Protein AF-A0A180G0T3-F1 (afdb_monomer_lite)

Structure (mmCIF, N/CA/C/O backbone):
data_AF-A0A180G0T3-F1
#
_entry.id   AF-A0A180G0T3-F1
#
loop_
_atom_site.group_PDB
_atom_site.id
_atom_site.type_symbol
_atom_site.label_atom_id
_atom_site.label_alt_id
_atom_site.label_comp_id
_atom_site.label_asym_id
_atom_site.label_entity_id
_atom_site.label_seq_id
_atom_site.pdbx_PDB_ins_code
_atom_site.Cartn_x
_atom_site.Cartn_y
_atom_site.Cartn_z
_atom_site.occupancy
_atom_site.B_iso_or_equiv
_atom_site.auth_seq_id
_atom_site.auth_comp_id
_atom_site.auth_asym_id
_atom_site.auth_atom_id
_atom_site.pdbx_PDB_model_num
ATOM 1 N N . GLY A 1 1 ? 5.138 -29.255 -16.514 1.00 53.34 1 GLY A N 1
ATOM 2 C CA . GLY A 1 1 ? 5.529 -27.875 -16.155 1.00 53.34 1 GLY A CA 1
ATOM 3 C C . GLY A 1 1 ?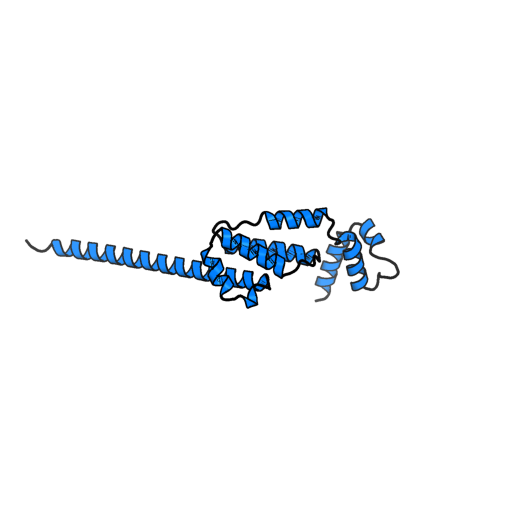 5.560 -26.959 -17.365 1.00 53.34 1 GLY A C 1
ATOM 4 O O . GLY A 1 1 ? 4.685 -26.114 -17.480 1.00 53.34 1 GLY A O 1
ATOM 5 N N . GLY A 1 2 ? 6.514 -27.161 -18.284 1.00 63.84 2 GLY A N 1
ATOM 6 C CA . GLY A 1 2 ? 6.842 -26.233 -19.385 1.00 63.84 2 GLY A CA 1
ATOM 7 C C . GLY A 1 2 ? 5.688 -25.769 -20.282 1.00 63.84 2 GLY A C 1
ATOM 8 O O . GLY A 1 2 ? 5.601 -24.587 -20.585 1.00 63.84 2 GLY A O 1
ATOM 9 N N . TYR A 1 3 ? 4.743 -26.649 -20.628 1.00 74.69 3 TYR A N 1
ATOM 10 C CA . TYR A 1 3 ? 3.630 -26.305 -21.528 1.00 74.69 3 TYR A CA 1
ATOM 11 C C . TYR A 1 3 ? 2.734 -25.166 -21.003 1.00 74.69 3 TYR A C 1
ATOM 13 O O . TYR A 1 3 ? 2.242 -24.347 -21.775 1.00 74.69 3 TYR A O 1
ATOM 21 N N . LYS A 1 4 ? 2.548 -25.071 -19.678 1.00 77.50 4 LYS A N 1
ATOM 22 C CA . LYS A 1 4 ? 1.750 -23.994 -19.068 1.00 77.50 4 LYS A CA 1
ATOM 23 C C . LYS A 1 4 ? 2.467 -22.641 -19.135 1.00 77.50 4 LYS A C 1
ATOM 25 O O . LYS A 1 4 ? 1.810 -21.635 -19.371 1.00 77.50 4 LYS A O 1
ATOM 30 N N . TYR A 1 5 ? 3.790 -22.632 -18.971 1.00 75.88 5 TYR A N 1
ATOM 31 C CA . TYR A 1 5 ? 4.605 -21.416 -19.033 1.00 75.88 5 TYR A CA 1
ATOM 32 C C . TYR A 1 5 ? 4.697 -20.866 -20.452 1.00 75.88 5 TYR A C 1
ATOM 34 O O . TYR A 1 5 ? 4.470 -19.680 -20.652 1.00 75.88 5 TYR A O 1
ATOM 42 N N . VAL A 1 6 ? 4.935 -21.739 -21.436 1.00 80.38 6 VAL A N 1
ATOM 43 C CA . VAL A 1 6 ? 4.959 -21.348 -22.852 1.00 80.38 6 VAL A CA 1
ATOM 44 C C . VAL A 1 6 ? 3.609 -20.763 -23.255 1.00 80.38 6 VAL A C 1
ATOM 46 O O . VAL A 1 6 ? 3.555 -19.675 -23.812 1.00 80.38 6 VAL A O 1
ATOM 49 N N . ARG A 1 7 ? 2.504 -21.416 -22.876 1.00 80.94 7 ARG A N 1
ATOM 50 C CA . ARG A 1 7 ? 1.159 -20.908 -23.168 1.00 80.94 7 ARG A CA 1
ATOM 51 C C . ARG A 1 7 ? 0.888 -19.545 -22.522 1.00 80.94 7 ARG A C 1
ATOM 53 O O . ARG A 1 7 ? 0.313 -18.682 -23.175 1.00 80.94 7 ARG A O 1
ATOM 60 N N . ALA A 1 8 ? 1.291 -19.344 -21.267 1.00 79.06 8 ALA A N 1
ATOM 61 C CA . ALA A 1 8 ? 1.142 -18.055 -20.592 1.00 79.06 8 ALA A CA 1
ATOM 62 C C . ALA A 1 8 ? 1.978 -16.956 -21.271 1.00 79.06 8 ALA A C 1
ATOM 64 O O . ALA A 1 8 ? 1.464 -15.867 -21.512 1.00 79.06 8 ALA A O 1
ATOM 65 N N . ALA A 1 9 ? 3.223 -17.259 -21.645 1.00 78.12 9 ALA A N 1
ATOM 66 C CA . ALA A 1 9 ? 4.094 -16.334 -22.363 1.00 78.12 9 ALA A CA 1
ATOM 67 C C . ALA A 1 9 ? 3.527 -15.958 -23.742 1.00 78.12 9 ALA A C 1
ATOM 69 O O . ALA A 1 9 ? 3.518 -14.784 -24.094 1.00 78.12 9 ALA A O 1
ATOM 70 N N . THR A 1 10 ? 2.977 -16.922 -24.490 1.00 79.69 10 THR A N 1
ATOM 71 C CA . THR A 1 10 ? 2.339 -16.658 -25.789 1.00 79.69 10 THR A CA 1
ATOM 72 C C . THR A 1 10 ? 1.105 -15.770 -25.653 1.00 79.69 10 THR A C 1
ATOM 74 O O . THR A 1 10 ? 0.949 -14.843 -26.439 1.00 79.69 10 THR A O 1
ATOM 77 N N . ILE A 1 11 ? 0.247 -16.011 -24.653 1.00 79.94 11 ILE A N 1
ATOM 78 C CA . ILE A 1 11 ? -0.932 -15.163 -24.405 1.00 79.94 11 ILE A CA 1
ATOM 79 C C . ILE A 1 11 ? -0.494 -13.729 -24.091 1.00 79.94 11 ILE A C 1
ATOM 81 O O . ILE A 1 11 ? -1.027 -12.788 -24.668 1.00 79.94 11 ILE A O 1
ATOM 85 N N . LEU A 1 12 ? 0.498 -13.555 -23.215 1.00 76.12 12 LEU A N 1
ATOM 86 C CA . LEU A 1 12 ? 1.024 -12.231 -22.878 1.00 76.12 12 LEU A CA 1
ATOM 87 C C . LEU A 1 12 ? 1.634 -11.533 -24.101 1.00 76.12 12 LEU A C 1
ATOM 89 O O . LEU A 1 12 ? 1.314 -10.375 -24.351 1.00 76.12 12 LEU A O 1
ATOM 93 N N . GLY A 1 13 ? 2.445 -12.244 -24.890 1.00 76.50 13 GLY A N 1
ATOM 94 C CA . GLY A 1 13 ? 3.067 -11.719 -26.108 1.00 76.50 13 GLY A CA 1
ATOM 95 C C . GLY A 1 13 ? 2.051 -11.283 -27.166 1.00 76.50 13 GLY A C 1
ATOM 96 O O . GLY A 1 13 ? 2.204 -10.218 -27.748 1.00 76.50 13 GLY A O 1
ATOM 97 N N . GLN A 1 14 ? 0.967 -12.042 -27.356 1.00 76.56 14 GLN A N 1
ATOM 98 C CA . GLN A 1 14 ? -0.106 -11.697 -28.303 1.00 76.56 14 GLN A CA 1
ATOM 99 C C . GLN A 1 14 ? -0.878 -10.423 -27.933 1.00 76.56 14 GLN A C 1
ATOM 101 O O . GLN A 1 14 ? -1.515 -9.819 -28.794 1.00 76.56 14 GLN A O 1
ATOM 106 N N . HIS A 1 15 ? -0.853 -10.016 -26.664 1.00 76.19 15 HIS A N 1
ATOM 107 C CA . HIS A 1 15 ? -1.501 -8.787 -26.209 1.00 76.19 15 HIS A CA 1
ATOM 108 C C . HIS A 1 15 ? -0.585 -7.556 -26.272 1.00 76.19 15 HIS A C 1
ATOM 110 O O . HIS A 1 15 ? -1.056 -6.436 -26.054 1.00 76.19 15 HIS A O 1
ATOM 116 N N . ILE A 1 16 ? 0.697 -7.733 -26.603 1.00 78.50 16 ILE A N 1
ATOM 117 C CA . ILE A 1 16 ? 1.631 -6.638 -26.860 1.00 78.50 16 ILE A CA 1
ATOM 118 C C . ILE A 1 16 ? 1.455 -6.207 -28.318 1.00 78.50 16 ILE A C 1
ATOM 120 O O . ILE A 1 16 ? 1.557 -7.014 -29.234 1.00 78.50 16 ILE A O 1
ATOM 124 N N . LYS A 1 17 ? 1.160 -4.923 -28.546 1.00 78.31 17 LYS A N 1
ATOM 125 C CA . LYS A 1 17 ? 1.017 -4.380 -29.905 1.00 78.31 17 LYS A CA 1
ATOM 126 C C . LYS A 1 17 ? 2.366 -4.414 -30.633 1.00 78.31 17 LYS A C 1
ATOM 128 O O . LYS A 1 17 ? 3.376 -4.071 -30.026 1.00 78.31 17 LYS A O 1
ATOM 133 N N . ASP A 1 18 ? 2.360 -4.679 -31.938 1.00 78.62 18 ASP A N 1
ATOM 134 C CA . ASP A 1 18 ? 3.572 -4.800 -32.771 1.00 78.62 18 ASP A CA 1
ATOM 135 C C . ASP A 1 18 ? 4.555 -3.626 -32.632 1.00 78.62 18 ASP A C 1
ATOM 137 O O . ASP A 1 18 ? 5.764 -3.823 -32.607 1.00 78.62 18 ASP A O 1
ATOM 141 N N . HIS A 1 19 ? 4.056 -2.393 -32.481 1.00 73.75 19 HIS A N 1
ATOM 142 C CA . HIS A 1 19 ? 4.923 -1.221 -32.297 1.00 73.75 19 HIS A CA 1
ATOM 143 C C . HIS A 1 19 ? 5.660 -1.200 -30.946 1.00 73.75 19 HIS A C 1
ATOM 145 O O . HIS A 1 19 ? 6.721 -0.602 -30.862 1.00 73.75 19 HIS A O 1
ATOM 151 N N . ILE A 1 20 ? 5.113 -1.838 -29.904 1.00 74.06 20 ILE A N 1
ATOM 152 C CA . ILE A 1 20 ? 5.790 -2.026 -28.611 1.00 74.06 20 ILE A CA 1
ATOM 153 C C . ILE A 1 20 ? 6.814 -3.153 -28.746 1.00 74.06 20 ILE A C 1
ATOM 155 O O . ILE A 1 20 ? 7.933 -3.025 -28.267 1.00 74.06 20 ILE A O 1
ATOM 159 N N . TYR A 1 21 ? 6.446 -4.236 -29.438 1.00 76.69 21 TYR A N 1
ATOM 160 C CA . TYR A 1 21 ? 7.332 -5.372 -29.693 1.00 76.69 21 TYR A CA 1
ATOM 161 C C . TYR A 1 21 ? 8.604 -4.938 -30.434 1.00 76.69 21 TYR A C 1
ATOM 163 O O . TYR A 1 21 ? 9.700 -5.149 -29.933 1.00 76.69 21 TYR A O 1
ATOM 171 N N . ASN A 1 22 ? 8.452 -4.256 -31.572 1.00 80.44 22 ASN A N 1
ATOM 172 C CA . ASN A 1 22 ? 9.566 -3.834 -32.431 1.00 80.44 22 ASN A CA 1
ATOM 173 C C . ASN A 1 22 ? 10.447 -2.735 -31.820 1.00 80.44 22 ASN A C 1
ATOM 175 O O . ASN A 1 22 ? 11.519 -2.453 -32.343 1.00 80.44 22 ASN A O 1
ATOM 179 N N . HIS A 1 23 ? 9.966 -2.067 -30.771 1.00 76.88 23 HIS A N 1
ATOM 180 C CA . HIS A 1 23 ? 10.697 -0.998 -30.093 1.00 76.88 23 HIS A CA 1
ATOM 181 C C . HIS A 1 23 ? 11.436 -1.500 -28.848 1.00 76.88 23 HIS A C 1
ATOM 183 O O . HIS A 1 23 ? 12.484 -0.970 -28.514 1.00 76.88 23 HIS A O 1
ATOM 189 N N . VAL A 1 24 ? 10.905 -2.528 -28.176 1.00 78.62 24 VAL A N 1
ATOM 190 C CA . VAL A 1 24 ? 11.477 -3.116 -26.950 1.00 78.62 24 VAL A CA 1
ATOM 191 C C . VAL A 1 24 ? 12.396 -4.299 -27.244 1.00 78.62 24 VAL A C 1
ATOM 193 O O . VAL A 1 24 ? 13.332 -4.557 -26.489 1.00 78.62 24 VAL A O 1
ATOM 196 N N . ILE A 1 25 ? 12.105 -5.065 -28.296 1.00 82.94 25 ILE A N 1
ATOM 197 C CA . ILE A 1 25 ? 12.884 -6.243 -28.677 1.00 82.94 25 ILE A CA 1
ATOM 198 C C . ILE A 1 25 ? 13.765 -5.863 -29.862 1.00 82.94 25 ILE A C 1
ATOM 200 O O . ILE A 1 25 ? 13.267 -5.490 -30.923 1.00 82.94 25 ILE A O 1
ATOM 204 N N . THR A 1 26 ? 15.073 -5.966 -29.661 1.00 82.81 26 THR A N 1
ATOM 205 C CA . THR A 1 26 ? 16.112 -5.677 -30.650 1.00 82.81 26 THR A CA 1
ATOM 206 C C . THR A 1 26 ? 16.944 -6.929 -30.906 1.00 82.81 26 THR A C 1
ATOM 208 O O . THR A 1 26 ? 16.985 -7.839 -30.073 1.00 82.81 26 THR A O 1
ATOM 211 N N . ASP A 1 27 ? 17.675 -6.951 -32.022 1.00 83.69 27 ASP A N 1
ATOM 212 C CA . ASP A 1 27 ? 18.606 -8.040 -32.365 1.00 83.69 27 ASP A CA 1
ATOM 213 C C . ASP A 1 27 ? 19.664 -8.285 -31.263 1.00 83.69 27 ASP A C 1
ATOM 215 O O . ASP A 1 27 ? 20.256 -9.358 -31.168 1.00 83.69 27 ASP A O 1
ATOM 219 N N . GLU A 1 28 ? 19.903 -7.289 -30.406 1.00 82.81 28 GLU A N 1
ATOM 220 C CA . GLU A 1 28 ? 20.869 -7.344 -29.307 1.00 82.81 28 GLU A CA 1
ATOM 221 C C . GLU A 1 28 ? 20.290 -7.970 -28.028 1.00 82.81 28 GLU A C 1
ATOM 223 O O . GLU A 1 28 ? 21.045 -8.523 -27.226 1.00 82.81 28 GLU A O 1
ATOM 228 N N . ASN A 1 29 ? 18.968 -7.893 -27.815 1.00 84.69 29 ASN A N 1
ATOM 229 C CA . ASN A 1 29 ? 18.319 -8.316 -26.570 1.00 84.69 29 ASN A CA 1
ATOM 230 C C . ASN A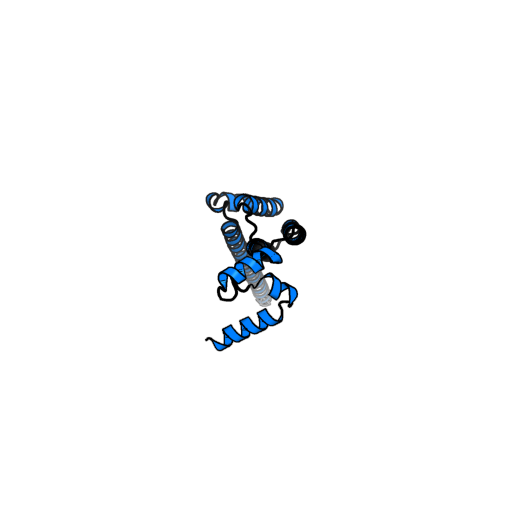 1 29 ? 17.344 -9.500 -26.727 1.00 84.69 29 ASN A C 1
ATOM 232 O O . ASN A 1 29 ? 16.926 -10.060 -25.716 1.00 84.69 29 ASN A O 1
ATOM 236 N N . GLU A 1 30 ? 17.034 -9.935 -27.955 1.00 82.69 30 GLU A N 1
ATOM 237 C CA . GLU A 1 30 ? 16.029 -10.970 -28.261 1.00 82.69 30 GLU A CA 1
ATOM 238 C C . GLU A 1 30 ? 16.225 -12.312 -27.527 1.00 82.69 30 GLU A C 1
ATOM 240 O O . GLU A 1 30 ? 15.260 -13.032 -27.263 1.00 82.69 30 GLU A O 1
ATOM 245 N N . ASN A 1 31 ? 17.464 -12.634 -27.145 1.00 85.06 31 ASN A N 1
ATOM 246 C CA . ASN A 1 31 ? 17.821 -13.872 -26.449 1.00 85.06 31 ASN A CA 1
ATOM 247 C C . ASN A 1 31 ? 17.987 -13.697 -24.924 1.00 85.06 31 ASN A C 1
ATOM 249 O O . ASN A 1 31 ? 18.273 -14.668 -24.221 1.00 85.06 31 ASN A O 1
ATOM 253 N N . ASP A 1 32 ? 17.784 -12.486 -24.394 1.00 85.12 32 ASP A N 1
ATOM 254 C CA . ASP A 1 32 ? 17.874 -12.170 -22.968 1.00 85.12 32 ASP A CA 1
ATOM 255 C C . ASP A 1 32 ? 16.533 -11.638 -22.439 1.00 85.12 32 ASP A C 1
ATOM 257 O O . ASP A 1 32 ? 16.207 -10.451 -22.496 1.00 85.12 32 ASP A O 1
ATOM 261 N N . ALA A 1 33 ? 15.759 -12.542 -21.836 1.00 80.38 33 ALA A N 1
ATOM 262 C CA . ALA A 1 33 ? 14.468 -12.214 -21.241 1.00 80.38 33 ALA A CA 1
ATOM 263 C C . ALA A 1 33 ? 14.556 -11.138 -20.140 1.00 80.38 33 ALA A C 1
ATOM 265 O O . ALA A 1 33 ? 13.592 -10.398 -19.932 1.00 80.38 33 AL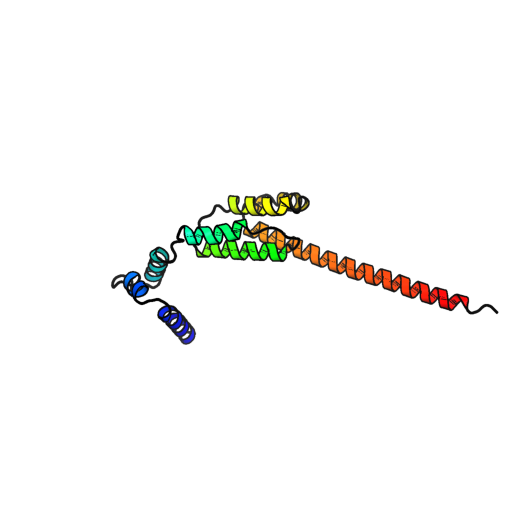A A O 1
ATOM 266 N N . PHE A 1 34 ? 15.680 -11.037 -19.422 1.00 77.00 34 PHE A N 1
ATOM 267 C CA . PHE A 1 34 ? 15.867 -10.005 -18.407 1.00 77.00 34 PHE A CA 1
ATOM 268 C C . PHE A 1 34 ? 16.108 -8.637 -19.051 1.00 77.00 34 PHE A C 1
ATOM 270 O O . PHE A 1 34 ? 15.529 -7.649 -18.592 1.00 77.00 34 PHE A O 1
ATOM 277 N N . ALA A 1 35 ? 16.900 -8.579 -20.124 1.00 82.25 35 ALA A N 1
ATOM 278 C CA . ALA A 1 35 ? 17.113 -7.359 -20.899 1.00 82.25 35 ALA A CA 1
ATOM 279 C C . ALA A 1 35 ? 15.806 -6.861 -21.540 1.00 82.25 35 ALA A C 1
ATOM 281 O O . ALA A 1 35 ? 15.443 -5.703 -21.332 1.00 82.25 35 ALA A O 1
ATOM 282 N N . ILE A 1 36 ? 15.037 -7.752 -22.181 1.00 83.31 36 ILE A N 1
ATOM 283 C CA . ILE A 1 36 ? 13.708 -7.440 -22.741 1.00 83.31 36 ILE A CA 1
ATOM 284 C C . ILE A 1 36 ? 12.773 -6.903 -21.651 1.00 83.31 36 ILE A C 1
ATOM 286 O O . ILE A 1 36 ? 12.116 -5.878 -21.819 1.00 83.31 36 ILE A O 1
ATOM 290 N N . TRP A 1 37 ? 12.718 -7.568 -20.492 1.00 80.62 37 TRP A N 1
ATOM 291 C CA . TRP A 1 37 ? 11.874 -7.127 -19.379 1.00 80.62 37 TRP A CA 1
ATOM 292 C C . TRP A 1 37 ? 12.310 -5.774 -18.802 1.00 80.62 37 TRP A C 1
ATOM 294 O O . TRP A 1 37 ? 11.478 -4.997 -18.327 1.00 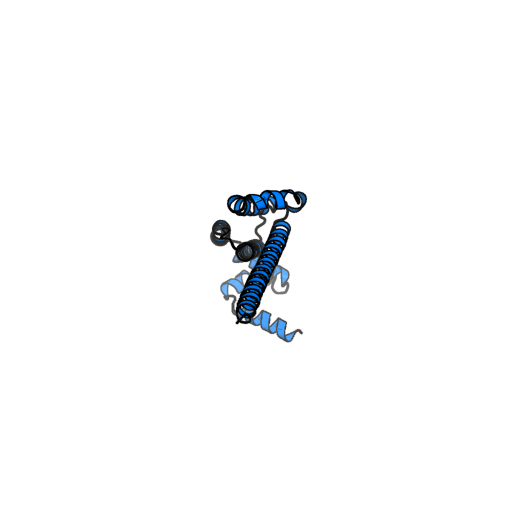80.62 37 TRP A O 1
ATOM 304 N N . LYS A 1 38 ? 13.611 -5.478 -18.814 1.00 79.38 38 LYS A N 1
ATOM 305 C CA . LYS A 1 38 ? 14.160 -4.198 -18.362 1.00 79.38 38 LYS A CA 1
ATOM 306 C C . LYS A 1 38 ? 13.810 -3.064 -19.329 1.00 79.38 38 LYS A C 1
ATOM 308 O O . LYS A 1 38 ? 13.365 -2.024 -18.853 1.00 79.38 38 LYS A O 1
ATOM 313 N N . GLU A 1 39 ? 13.952 -3.278 -20.634 1.00 79.31 39 GLU A N 1
ATOM 314 C CA . GLU A 1 39 ? 13.568 -2.334 -21.698 1.00 79.31 39 GLU A CA 1
ATOM 315 C C . GLU A 1 39 ? 12.061 -2.059 -21.691 1.00 79.31 39 GLU A C 1
ATOM 317 O O . GLU A 1 39 ? 11.641 -0.908 -21.598 1.00 79.31 39 GLU A O 1
ATOM 322 N N . LEU A 1 40 ? 11.237 -3.116 -21.646 1.00 77.88 40 LEU A N 1
ATOM 323 C CA . LEU A 1 40 ? 9.777 -2.998 -21.563 1.00 77.88 40 LEU A CA 1
ATOM 324 C C . LEU A 1 40 ? 9.363 -2.136 -20.368 1.00 77.88 40 LEU A C 1
ATOM 326 O O . LEU A 1 40 ? 8.476 -1.285 -20.469 1.00 77.88 40 LEU A O 1
ATOM 330 N N . LYS A 1 41 ? 10.019 -2.355 -19.222 1.00 72.38 41 LYS A N 1
ATOM 331 C CA . LYS A 1 41 ? 9.772 -1.556 -18.027 1.00 72.38 41 LYS A CA 1
ATOM 332 C C . LYS A 1 41 ? 10.277 -0.124 -18.155 1.00 72.38 41 LYS A C 1
ATOM 334 O O . LYS A 1 41 ? 9.583 0.772 -17.696 1.00 72.38 41 LYS A O 1
ATOM 339 N N . GLY A 1 42 ? 11.443 0.093 -18.755 1.00 67.00 42 GLY A N 1
ATOM 340 C CA . GLY A 1 42 ? 11.998 1.427 -18.972 1.00 67.00 42 GLY A CA 1
ATOM 341 C C . GLY A 1 42 ? 11.106 2.286 -19.864 1.00 67.00 42 GLY A C 1
ATOM 342 O O . GLY A 1 42 ? 10.831 3.434 -19.526 1.00 67.00 42 GLY A O 1
ATOM 343 N N . GLU A 1 43 ? 10.583 1.710 -20.941 1.00 69.62 43 GLU A N 1
ATOM 344 C CA . GLU A 1 43 ? 9.857 2.467 -21.958 1.00 69.62 43 GLU A CA 1
ATOM 345 C C . GLU A 1 43 ? 8.359 2.608 -21.644 1.00 69.62 43 GLU A C 1
ATOM 347 O O . GLU A 1 43 ? 7.767 3.671 -21.831 1.00 69.62 43 GLU A O 1
ATOM 352 N N . TYR A 1 44 ? 7.739 1.547 -21.112 1.00 65.38 44 TYR A N 1
ATOM 353 C CA . TYR A 1 44 ? 6.279 1.469 -20.958 1.00 65.38 44 TYR A CA 1
ATOM 354 C C . TYR A 1 44 ? 5.798 1.232 -19.527 1.00 65.38 44 TYR A C 1
ATOM 356 O O . TYR A 1 44 ? 4.636 1.516 -19.232 1.00 65.38 44 TYR A O 1
ATOM 364 N N . ALA A 1 45 ? 6.655 0.735 -18.630 1.00 59.81 45 ALA A N 1
ATOM 365 C CA . ALA A 1 45 ? 6.351 0.703 -17.196 1.00 59.81 45 ALA A CA 1
ATOM 366 C C . ALA A 1 45 ? 6.926 1.905 -16.439 1.00 59.81 45 ALA A C 1
ATOM 368 O O . ALA A 1 45 ? 6.681 2.018 -15.237 1.00 59.81 45 ALA A O 1
ATOM 369 N N . SER A 1 46 ? 7.631 2.817 -17.125 1.00 57.50 46 SER A N 1
ATOM 370 C CA . SER A 1 46 ? 7.937 4.133 -16.583 1.00 57.50 46 SER A CA 1
ATOM 371 C C . SER A 1 46 ? 6.624 4.754 -16.156 1.00 57.50 46 SER A C 1
ATOM 373 O O . SER A 1 46 ? 5.724 5.000 -16.963 1.00 57.50 46 SER A O 1
ATOM 375 N N . SER A 1 47 ? 6.497 4.948 -14.851 1.00 61.19 47 SER A N 1
ATOM 376 C CA . SER A 1 47 ? 5.334 5.541 -14.235 1.00 61.19 47 SER A CA 1
ATOM 377 C C . SER A 1 47 ? 5.237 6.973 -14.746 1.00 61.19 47 SER A C 1
ATOM 379 O O . SER A 1 47 ? 5.860 7.887 -14.206 1.00 61.19 47 SER A O 1
ATOM 381 N N . SER A 1 48 ? 4.509 7.160 -15.851 1.00 73.56 48 SER A N 1
ATOM 382 C CA . SER A 1 48 ? 4.225 8.489 -16.370 1.00 73.56 48 SER A CA 1
ATOM 383 C C . SER A 1 48 ? 3.664 9.319 -15.222 1.00 73.56 48 SER A C 1
ATOM 385 O O . SER A 1 48 ? 2.962 8.792 -14.352 1.00 73.56 48 SER A O 1
ATOM 387 N N . VAL A 1 49 ? 3.954 10.618 -15.200 1.00 77.56 49 VAL A N 1
ATOM 388 C CA . VAL A 1 49 ? 3.449 11.511 -14.144 1.00 77.56 49 VAL A CA 1
ATOM 389 C C . VAL A 1 49 ? 1.934 11.345 -13.961 1.00 77.56 49 VAL A C 1
ATOM 391 O O . VAL A 1 49 ? 1.442 11.404 -12.839 1.00 77.56 49 VAL A O 1
ATOM 394 N N . LEU A 1 50 ? 1.201 11.040 -15.038 1.00 77.25 50 LEU A N 1
ATOM 395 C CA . LEU A 1 50 ? -0.228 10.739 -15.006 1.00 77.25 50 LEU A CA 1
ATOM 396 C C . LEU A 1 50 ? -0.565 9.413 -14.293 1.00 77.25 50 LEU A C 1
ATOM 398 O O . LEU A 1 50 ? -1.501 9.370 -13.496 1.00 77.25 50 LEU A O 1
ATOM 402 N N . ALA A 1 51 ? 0.184 8.337 -14.543 1.00 82.31 51 ALA A N 1
ATOM 403 C CA . ALA A 1 51 ? 0.003 7.061 -13.849 1.00 82.31 51 ALA A CA 1
ATOM 404 C C . ALA A 1 51 ? 0.312 7.191 -12.348 1.00 82.31 51 ALA A C 1
ATOM 406 O O . ALA A 1 51 ? -0.501 6.773 -11.522 1.00 82.31 51 ALA A O 1
ATOM 407 N N . ILE A 1 52 ? 1.423 7.859 -12.004 1.00 86.06 52 ILE A N 1
ATOM 408 C CA . ILE A 1 52 ? 1.767 8.194 -10.613 1.00 86.06 52 ILE A CA 1
ATOM 409 C C . ILE A 1 52 ? 0.638 9.008 -9.990 1.00 86.06 52 ILE A C 1
ATOM 411 O O . ILE A 1 52 ? 0.172 8.679 -8.904 1.00 86.06 52 ILE A O 1
ATOM 415 N N . TYR A 1 53 ? 0.163 10.042 -10.687 1.00 86.56 53 TYR A N 1
ATOM 416 C CA . TYR A 1 53 ? -0.921 10.896 -10.220 1.00 86.56 53 TYR A CA 1
ATOM 417 C C . TYR A 1 53 ? -2.185 10.104 -9.882 1.00 86.56 53 TYR A C 1
ATOM 419 O O . TYR A 1 53 ? -2.795 10.350 -8.845 1.00 86.56 53 TYR A O 1
ATOM 427 N N . HIS A 1 54 ? -2.584 9.142 -10.716 1.00 88.31 54 HIS A N 1
ATOM 428 C CA . HIS A 1 54 ? -3.778 8.343 -10.453 1.00 88.31 54 HIS A CA 1
ATOM 429 C C . HIS A 1 54 ? -3.643 7.475 -9.201 1.00 88.31 54 HIS A C 1
ATOM 431 O O . HIS A 1 54 ? -4.562 7.46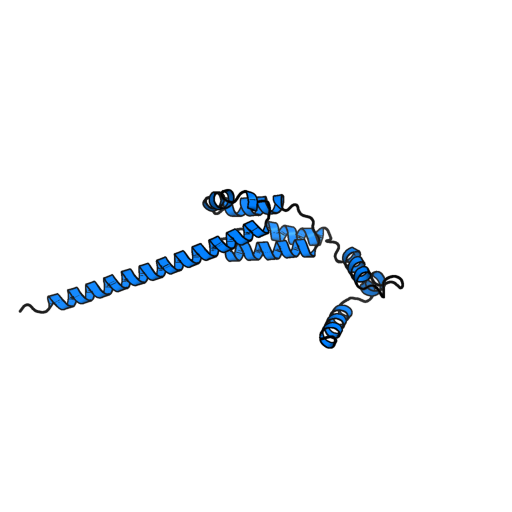3 -8.380 1.00 88.31 54 HIS A O 1
ATOM 437 N N . VAL A 1 55 ? -2.510 6.791 -9.021 1.00 90.88 55 VAL A N 1
ATOM 438 C CA . VAL A 1 55 ? -2.275 5.980 -7.813 1.00 90.88 55 VAL A CA 1
ATOM 439 C C . VAL A 1 55 ? -2.116 6.870 -6.586 1.00 90.88 55 VAL A C 1
ATOM 441 O O . VAL A 1 55 ? -2.668 6.572 -5.532 1.00 90.88 55 VAL A O 1
ATOM 444 N N . TRP A 1 56 ? -1.447 8.014 -6.723 1.00 92.00 56 TRP A N 1
ATOM 445 C CA . TRP A 1 56 ? -1.309 8.983 -5.641 1.00 92.00 56 TRP A CA 1
ATOM 446 C C . TRP A 1 56 ? -2.655 9.586 -5.229 1.00 92.00 56 TRP A C 1
ATOM 448 O O . TRP A 1 56 ? -2.935 9.729 -4.042 1.00 92.00 56 TRP A O 1
ATOM 458 N N . ARG A 1 57 ? -3.537 9.881 -6.190 1.00 92.12 57 ARG A N 1
ATOM 459 C CA . ARG A 1 57 ? -4.908 10.315 -5.904 1.00 92.12 57 ARG A CA 1
ATOM 460 C C . ARG A 1 57 ? -5.671 9.226 -5.148 1.00 92.12 57 ARG A C 1
ATOM 462 O O . ARG A 1 57 ? -6.266 9.533 -4.121 1.00 92.12 57 ARG A O 1
ATOM 469 N N . LYS A 1 58 ? -5.608 7.962 -5.600 1.00 92.69 58 LYS A N 1
ATOM 470 C CA . LYS A 1 58 ? -6.205 6.834 -4.860 1.00 92.69 58 LYS A CA 1
ATOM 471 C C . LYS A 1 58 ? -5.679 6.789 -3.431 1.00 92.69 58 LYS A C 1
ATOM 473 O O . LYS A 1 58 ? -6.481 6.679 -2.515 1.00 92.69 58 LYS A O 1
ATOM 478 N N . TRP A 1 59 ? -4.360 6.903 -3.252 1.00 94.00 59 TRP A N 1
ATOM 479 C CA . TRP A 1 59 ? -3.719 6.940 -1.943 1.00 94.00 59 TRP A CA 1
ATOM 480 C C . TRP A 1 59 ? -4.282 8.062 -1.069 1.00 94.00 59 TRP A C 1
ATOM 482 O O . TRP A 1 59 ? -4.637 7.789 0.071 1.00 94.00 59 TRP A O 1
ATOM 492 N N . GLU A 1 60 ? -4.406 9.293 -1.569 1.00 92.06 60 GLU A N 1
ATOM 493 C CA . GLU A 1 60 ? -4.993 10.431 -0.836 1.00 92.06 60 GLU A CA 1
ATOM 494 C C . GLU A 1 60 ? -6.473 10.233 -0.464 1.00 92.06 60 GLU A C 1
ATOM 496 O O . GLU A 1 60 ? -6.898 10.604 0.636 1.00 92.06 60 GLU A O 1
ATOM 501 N N . ASP A 1 61 ? -7.237 9.562 -1.325 1.00 90.81 61 ASP A N 1
ATOM 502 C CA . ASP A 1 61 ? -8.655 9.271 -1.101 1.00 90.81 61 ASP A CA 1
ATOM 503 C C . ASP A 1 61 ? -8.896 8.150 -0.066 1.00 90.81 61 ASP A C 1
ATOM 505 O O . ASP A 1 61 ? -10.029 7.963 0.398 1.00 90.81 61 ASP A O 1
ATOM 509 N N . ILE A 1 62 ? -7.855 7.415 0.359 1.00 91.25 62 ILE A N 1
ATOM 510 C CA . ILE A 1 62 ? -7.980 6.413 1.428 1.00 91.25 62 ILE A CA 1
ATOM 511 C C . ILE A 1 62 ? -8.232 7.119 2.761 1.00 91.25 62 ILE A C 1
ATOM 513 O O . ILE A 1 62 ? -7.330 7.659 3.405 1.00 91.25 62 ILE A O 1
ATOM 517 N N . GLN A 1 63 ? -9.477 7.032 3.216 1.00 85.38 63 GLN A N 1
ATOM 518 C CA . GLN A 1 63 ? -9.927 7.510 4.517 1.00 85.38 63 GLN A CA 1
ATOM 519 C C . GLN A 1 63 ? -10.386 6.334 5.378 1.00 85.38 63 GLN A C 1
ATOM 521 O O . GLN A 1 63 ? -11.039 5.410 4.888 1.00 85.38 63 GLN A O 1
ATOM 526 N N . TYR A 1 64 ? -10.099 6.397 6.676 1.00 84.50 64 TYR A N 1
ATOM 527 C CA . TYR A 1 64 ? -10.681 5.468 7.638 1.00 84.50 64 TYR A CA 1
ATOM 528 C C . TYR A 1 64 ? -12.181 5.765 7.819 1.00 84.50 64 TYR A C 1
ATOM 530 O O . TYR A 1 64 ? -12.556 6.900 8.132 1.00 84.50 64 TYR A O 1
ATOM 538 N N . LYS A 1 65 ? -13.028 4.746 7.611 1.00 85.19 65 LYS A N 1
ATOM 539 C CA . LYS A 1 65 ? -14.500 4.803 7.714 1.00 85.19 65 LYS A CA 1
ATOM 540 C C . LYS A 1 65 ? -15.027 3.680 8.615 1.00 85.19 65 LYS A C 1
ATOM 542 O O . LYS A 1 65 ? -15.776 2.829 8.156 1.00 85.19 65 LYS A O 1
ATOM 547 N N . GLU A 1 66 ? -14.563 3.654 9.862 1.00 79.75 66 GLU A N 1
ATOM 548 C CA . GLU A 1 66 ? -14.989 2.730 10.937 1.00 79.75 66 GLU A CA 1
ATOM 549 C C . GLU A 1 66 ? -14.687 1.234 10.732 1.00 79.75 66 GLU A C 1
ATOM 551 O O . GLU A 1 66 ? -14.668 0.483 11.700 1.00 79.75 66 GLU A O 1
ATOM 556 N N . ASP A 1 67 ? -14.308 0.818 9.527 1.00 86.56 67 ASP A N 1
ATOM 557 C CA . ASP A 1 67 ? -13.827 -0.526 9.212 1.00 86.56 67 ASP A CA 1
ATOM 558 C C . ASP A 1 67 ? -12.299 -0.522 9.011 1.00 86.56 67 ASP A C 1
ATOM 560 O O . ASP A 1 67 ? -11.781 0.016 8.023 1.00 86.56 67 ASP A O 1
ATOM 564 N N . ILE A 1 68 ? -11.566 -1.108 9.970 1.00 87.75 68 ILE A N 1
ATOM 565 C CA . ILE A 1 68 ? -10.099 -1.225 9.906 1.00 87.75 68 ILE A CA 1
ATOM 566 C C . ILE A 1 68 ? -9.676 -2.194 8.794 1.00 87.75 68 ILE A C 1
ATOM 568 O O . ILE A 1 68 ? -8.696 -1.912 8.106 1.00 87.75 68 ILE A O 1
ATOM 572 N N . ASN A 1 69 ? -10.418 -3.276 8.553 1.00 89.19 69 ASN A N 1
ATOM 573 C CA . ASN A 1 69 ? -10.071 -4.278 7.544 1.00 89.19 69 ASN A CA 1
ATOM 574 C C . ASN A 1 69 ? -10.207 -3.718 6.125 1.00 89.19 69 ASN A C 1
ATOM 576 O O . ASN A 1 69 ? -9.293 -3.869 5.308 1.00 89.19 69 ASN A O 1
ATOM 580 N N . SER A 1 70 ? -11.291 -2.988 5.837 1.00 90.81 70 SER A N 1
ATOM 581 C CA . SER A 1 70 ? -11.432 -2.287 4.552 1.00 90.81 70 SER A CA 1
ATOM 582 C C . SER A 1 70 ? -10.358 -1.213 4.363 1.00 90.81 70 SER A C 1
ATOM 584 O O . SER A 1 70 ? -9.832 -1.048 3.260 1.00 90.81 70 SER A O 1
ATOM 586 N N . TYR A 1 71 ? -10.000 -0.490 5.429 1.00 91.44 71 TYR A N 1
ATOM 587 C CA . TYR A 1 71 ? -8.934 0.511 5.384 1.00 91.44 71 TYR A CA 1
ATOM 588 C C . TYR A 1 71 ? -7.566 -0.123 5.090 1.00 91.44 71 TYR A C 1
ATOM 590 O O . TYR A 1 71 ? -6.869 0.326 4.181 1.00 91.44 71 TYR A O 1
ATOM 598 N N . VAL A 1 72 ? -7.211 -1.192 5.807 1.00 91.81 72 VAL A N 1
ATOM 599 C CA . VAL A 1 72 ? -5.962 -1.937 5.613 1.00 91.81 72 VAL A CA 1
ATOM 600 C C . VAL A 1 72 ? -5.867 -2.510 4.202 1.00 91.81 72 VAL A C 1
ATOM 602 O O . VAL A 1 72 ? -4.843 -2.323 3.550 1.00 91.81 72 VAL A O 1
ATOM 605 N N . THR A 1 73 ? -6.933 -3.140 3.706 1.00 92.75 73 THR A N 1
ATOM 606 C CA . THR A 1 73 ? -6.948 -3.746 2.364 1.00 92.75 73 THR A CA 1
ATOM 607 C C . THR A 1 73 ? -6.607 -2.710 1.290 1.00 92.75 73 THR A C 1
ATOM 609 O O . THR A 1 73 ? -5.725 -2.930 0.465 1.00 92.75 73 THR A O 1
ATOM 612 N N . LYS A 1 74 ? -7.216 -1.519 1.359 1.00 93.56 74 LYS A N 1
ATOM 613 C CA . LYS A 1 74 ? -6.938 -0.421 0.416 1.00 93.56 74 LYS A CA 1
ATOM 614 C C . LYS A 1 74 ? -5.505 0.106 0.517 1.00 93.56 74 LYS A C 1
ATOM 616 O O . LYS A 1 74 ? -4.914 0.483 -0.497 1.00 93.56 74 LYS A O 1
ATOM 621 N N . LEU A 1 75 ? -4.939 0.159 1.726 1.00 93.81 75 LEU A N 1
ATOM 622 C CA . LEU A 1 75 ? -3.535 0.535 1.914 1.00 93.81 75 LEU A CA 1
ATOM 623 C C . LEU A 1 75 ? -2.598 -0.490 1.270 1.00 93.81 75 LEU A C 1
ATOM 625 O O . LEU A 1 75 ? -1.661 -0.105 0.582 1.00 93.81 75 LEU A O 1
ATOM 629 N N . GLU A 1 76 ? -2.845 -1.784 1.462 1.00 92.94 76 GLU A N 1
ATOM 630 C CA . GLU A 1 76 ? -2.025 -2.845 0.869 1.00 92.94 76 GLU A CA 1
ATOM 631 C C . GLU A 1 76 ? -2.103 -2.849 -0.660 1.00 92.94 76 GLU A C 1
ATOM 633 O O . GLU A 1 76 ? -1.066 -2.940 -1.315 1.00 92.94 76 GLU A O 1
ATOM 638 N N . GLU A 1 77 ? -3.302 -2.685 -1.225 1.00 92.81 77 GLU A N 1
ATOM 639 C CA . GLU A 1 77 ? -3.514 -2.568 -2.673 1.00 92.81 77 GLU A CA 1
ATOM 640 C C . GLU A 1 77 ? -2.725 -1.392 -3.264 1.00 92.81 77 GLU A C 1
ATOM 642 O O . GLU A 1 77 ? -1.968 -1.561 -4.218 1.00 92.81 77 GLU A O 1
ATOM 647 N N . THR A 1 78 ? -2.836 -0.202 -2.668 1.00 93.44 78 THR A N 1
ATOM 648 C CA . THR A 1 78 ? -2.123 0.991 -3.161 1.00 93.44 78 THR A CA 1
ATOM 649 C C . THR A 1 78 ? -0.611 0.919 -2.953 1.00 93.44 78 THR A C 1
ATOM 651 O O . THR A 1 78 ? 0.143 1.342 -3.828 1.00 93.44 78 THR A O 1
ATOM 654 N N . LEU A 1 79 ? -0.136 0.324 -1.854 1.00 92.50 79 LEU A N 1
ATOM 655 C CA . LEU A 1 79 ? 1.291 0.049 -1.656 1.00 92.50 79 LEU A CA 1
ATOM 656 C C . LEU A 1 79 ? 1.827 -0.959 -2.683 1.00 92.50 79 LEU A C 1
ATOM 658 O O . LEU A 1 79 ? 2.963 -0.818 -3.139 1.00 92.50 79 LEU A O 1
ATOM 662 N N . ALA A 1 80 ? 1.029 -1.961 -3.063 1.00 90.38 80 ALA A N 1
ATOM 663 C CA . ALA A 1 80 ? 1.386 -2.897 -4.123 1.00 90.38 80 ALA A CA 1
ATOM 664 C C . ALA A 1 80 ? 1.426 -2.209 -5.498 1.00 90.38 80 ALA A C 1
ATOM 666 O O . ALA A 1 80 ? 2.348 -2.471 -6.267 1.00 90.38 80 ALA A O 1
ATOM 667 N N . GLU A 1 81 ? 0.494 -1.289 -5.786 1.00 89.62 81 GLU A N 1
ATOM 668 C CA . GLU A 1 81 ? 0.522 -0.453 -6.998 1.00 89.62 81 GLU A CA 1
ATOM 669 C C . GLU A 1 81 ? 1.795 0.413 -7.053 1.00 89.62 81 GLU A C 1
ATOM 671 O O . GLU A 1 81 ? 2.480 0.423 -8.076 1.00 89.62 81 GLU A O 1
ATOM 676 N N . PHE A 1 82 ? 2.178 1.069 -5.950 1.00 89.06 82 PHE A N 1
ATOM 677 C CA . PHE A 1 82 ? 3.437 1.824 -5.875 1.00 89.06 82 PHE A CA 1
ATOM 678 C C . PHE A 1 82 ? 4.668 0.945 -6.128 1.00 89.06 82 PHE A C 1
ATOM 680 O O . PHE A 1 82 ? 5.550 1.328 -6.898 1.00 89.06 82 PHE A O 1
ATOM 687 N N . ALA A 1 83 ? 4.712 -0.249 -5.528 1.00 86.25 83 ALA A N 1
ATOM 688 C CA . ALA A 1 83 ? 5.802 -1.199 -5.738 1.00 86.25 83 ALA A CA 1
ATOM 689 C C . ALA A 1 83 ? 5.858 -1.713 -7.187 1.00 86.25 83 ALA A C 1
ATOM 691 O O . ALA A 1 83 ? 6.943 -1.835 -7.753 1.00 86.25 83 ALA A O 1
ATOM 692 N N . ALA A 1 84 ? 4.704 -1.974 -7.807 1.00 83.62 84 ALA A N 1
ATOM 693 C CA . ALA A 1 84 ? 4.607 -2.405 -9.201 1.00 83.62 84 ALA A CA 1
ATOM 694 C C . ALA A 1 84 ? 5.071 -1.319 -10.186 1.00 83.62 84 ALA A C 1
ATOM 696 O O . ALA A 1 84 ? 5.649 -1.641 -11.222 1.00 83.62 84 ALA A O 1
ATOM 697 N N . MET A 1 85 ? 4.862 -0.045 -9.841 1.00 82.50 85 MET A N 1
ATOM 698 C CA . MET A 1 85 ? 5.359 1.112 -10.594 1.00 82.50 85 MET A CA 1
ATOM 699 C C . MET A 1 85 ? 6.843 1.418 -10.349 1.00 82.50 85 MET A C 1
ATOM 701 O O . MET A 1 85 ? 7.394 2.296 -11.006 1.00 82.50 85 MET A O 1
ATOM 705 N N . GLY A 1 86 ? 7.495 0.724 -9.411 1.00 81.06 86 GLY A N 1
ATOM 706 C CA . GLY A 1 86 ? 8.893 0.976 -9.063 1.00 81.06 86 GLY A CA 1
ATOM 707 C C . GLY A 1 86 ? 9.124 2.323 -8.372 1.00 81.06 86 GLY A C 1
ATOM 708 O O . GLY A 1 86 ? 10.223 2.866 -8.466 1.00 81.06 86 GLY A O 1
ATOM 709 N N . LEU A 1 87 ? 8.110 2.875 -7.696 1.00 83.12 87 LEU A N 1
ATOM 710 C CA . LEU A 1 87 ? 8.251 4.136 -6.970 1.00 83.12 87 LEU A CA 1
ATOM 711 C C . LEU A 1 87 ? 9.038 3.930 -5.674 1.00 83.12 87 LEU A C 1
ATOM 713 O O . LEU A 1 87 ? 8.601 3.208 -4.778 1.00 83.12 87 LEU A O 1
ATOM 717 N N . ASP A 1 88 ? 10.171 4.620 -5.557 1.00 84.62 88 ASP A N 1
ATOM 718 C CA . ASP A 1 88 ? 10.992 4.632 -4.345 1.00 84.62 88 ASP A CA 1
ATOM 719 C C . ASP A 1 88 ? 10.496 5.709 -3.366 1.00 84.62 88 ASP A C 1
ATOM 721 O O . ASP A 1 88 ? 11.042 6.808 -3.258 1.00 84.62 88 ASP A O 1
ATOM 725 N N . ILE A 1 89 ? 9.372 5.424 -2.704 1.00 88.44 89 ILE A N 1
ATOM 726 C CA . ILE A 1 89 ? 8.793 6.320 -1.698 1.00 88.44 89 ILE A CA 1
ATOM 727 C C . ILE A 1 89 ? 9.406 5.980 -0.333 1.00 88.44 89 ILE A C 1
ATOM 729 O O . ILE A 1 89 ? 9.297 4.829 0.103 1.00 88.44 89 ILE A O 1
ATOM 733 N N . PRO A 1 90 ? 9.964 6.960 0.405 1.00 91.31 90 PRO A N 1
ATOM 734 C CA . PRO A 1 90 ? 10.535 6.709 1.721 1.00 91.31 90 PRO A CA 1
ATOM 735 C C . PRO A 1 90 ? 9.540 6.003 2.667 1.00 91.31 90 PRO A C 1
ATOM 737 O O . PRO A 1 90 ? 8.458 6.544 2.935 1.00 91.31 90 PRO A O 1
ATOM 740 N N . PRO A 1 91 ? 9.892 4.833 3.240 1.00 90.19 91 PRO A N 1
ATOM 741 C CA . PRO A 1 91 ? 9.004 4.070 4.124 1.00 90.19 91 PRO A CA 1
ATOM 742 C C . PRO A 1 91 ? 8.520 4.859 5.345 1.00 90.19 91 PRO A C 1
ATOM 744 O O . PRO A 1 91 ? 7.397 4.670 5.814 1.00 90.19 91 PRO A O 1
ATOM 747 N N . THR A 1 92 ? 9.341 5.787 5.836 1.00 89.88 92 THR A N 1
ATOM 748 C CA . THR A 1 92 ? 9.007 6.686 6.944 1.00 89.88 92 THR A CA 1
ATOM 749 C C . THR A 1 92 ? 7.877 7.647 6.587 1.00 89.88 92 THR A C 1
ATOM 751 O O . THR A 1 92 ? 6.992 7.862 7.410 1.00 89.88 92 THR A O 1
ATOM 754 N N . ILE A 1 93 ? 7.845 8.176 5.359 1.00 90.94 93 ILE A N 1
ATOM 755 C CA . ILE A 1 93 ? 6.769 9.061 4.894 1.00 90.94 93 ILE A CA 1
ATOM 756 C C . ILE A 1 93 ? 5.454 8.288 4.814 1.00 90.94 93 ILE A C 1
ATOM 758 O O . ILE A 1 93 ? 4.465 8.715 5.405 1.00 90.94 93 ILE A O 1
ATOM 762 N N . LEU A 1 94 ? 5.461 7.114 4.174 1.00 91.94 94 LEU A N 1
ATOM 763 C CA . LEU A 1 94 ? 4.283 6.244 4.092 1.00 91.94 94 LEU A CA 1
ATOM 764 C C . LEU A 1 94 ? 3.753 5.881 5.486 1.00 91.94 94 LEU A C 1
ATOM 766 O O . LEU A 1 94 ? 2.553 5.969 5.742 1.00 91.94 94 LEU A O 1
ATOM 770 N N . SER A 1 95 ? 4.656 5.537 6.403 1.00 90.88 95 SER A N 1
ATOM 771 C CA . SER A 1 95 ? 4.317 5.211 7.788 1.00 90.88 95 SER A CA 1
ATOM 772 C C . SER A 1 95 ? 3.672 6.389 8.516 1.00 90.88 95 SER A C 1
ATOM 774 O O . SER A 1 95 ? 2.581 6.247 9.069 1.00 90.88 95 SER A O 1
ATOM 776 N N . CYS A 1 96 ? 4.294 7.572 8.466 1.00 88.88 96 CYS A N 1
ATOM 777 C CA . CYS A 1 96 ? 3.756 8.794 9.060 1.00 88.88 96 CYS A CA 1
ATOM 778 C C . CYS A 1 96 ? 2.366 9.130 8.510 1.00 88.88 96 CYS A C 1
ATOM 780 O O . CYS A 1 96 ? 1.474 9.483 9.282 1.00 88.88 96 CYS A O 1
ATOM 782 N N . THR A 1 97 ? 2.149 8.980 7.201 1.00 90.56 97 THR A N 1
ATOM 783 C CA . THR A 1 97 ? 0.844 9.228 6.577 1.00 90.56 97 THR A CA 1
ATOM 784 C C . THR A 1 97 ? -0.220 8.247 7.068 1.00 90.56 97 THR A C 1
ATOM 786 O O . THR A 1 97 ? -1.315 8.682 7.429 1.00 90.56 97 THR A O 1
ATOM 789 N N . ILE A 1 98 ? 0.088 6.945 7.139 1.00 91.19 98 ILE A N 1
ATOM 790 C CA . ILE A 1 98 ? -0.843 5.928 7.658 1.00 91.19 98 ILE A CA 1
ATOM 791 C C . ILE A 1 98 ? -1.224 6.249 9.106 1.00 91.19 98 ILE A C 1
ATOM 793 O O . ILE A 1 98 ? -2.415 6.299 9.425 1.00 91.19 98 ILE A O 1
ATOM 797 N N . ILE A 1 99 ? -0.224 6.509 9.959 1.00 88.94 99 ILE A N 1
ATOM 798 C CA . ILE A 1 99 ? -0.415 6.834 11.379 1.00 88.94 99 ILE A CA 1
ATOM 799 C C . ILE A 1 99 ? -1.273 8.090 11.519 1.00 88.94 99 ILE A C 1
ATOM 801 O O . ILE A 1 99 ? -2.265 8.064 12.238 1.00 88.94 99 ILE A O 1
ATOM 805 N N . ALA A 1 100 ? -0.939 9.168 10.805 1.00 88.19 100 ALA A N 1
ATOM 806 C CA . ALA A 1 100 ? -1.657 10.437 10.885 1.00 88.19 100 ALA A CA 1
ATOM 807 C C . ALA A 1 100 ? -3.129 10.317 10.461 1.00 88.19 100 ALA A C 1
ATOM 809 O O . ALA A 1 100 ? -3.999 10.973 11.036 1.00 88.19 100 ALA A O 1
ATOM 810 N N . ARG A 1 101 ? -3.433 9.489 9.454 1.00 88.69 101 ARG A N 1
ATOM 811 C CA . ARG A 1 101 ? -4.811 9.284 8.983 1.00 88.69 101 ARG A CA 1
ATOM 812 C C . ARG A 1 101 ? -5.650 8.512 9.989 1.00 88.69 101 ARG A C 1
ATOM 814 O O . ARG A 1 101 ? -6.773 8.927 10.281 1.00 88.69 101 ARG A O 1
ATOM 821 N N . ILE A 1 102 ? -5.113 7.420 10.528 1.00 87.38 102 ILE A N 1
ATOM 822 C CA . ILE A 1 102 ? -5.866 6.595 11.471 1.00 87.38 102 ILE A CA 1
ATOM 823 C C . ILE A 1 102 ? -5.981 7.263 12.844 1.00 87.38 102 ILE A C 1
ATOM 825 O O . ILE A 1 102 ? -7.067 7.264 13.422 1.00 87.38 102 ILE A O 1
ATOM 829 N N . SER A 1 103 ? -4.926 7.930 13.322 1.00 87.31 103 SER A N 1
ATOM 830 C CA . SER A 1 103 ? -4.946 8.636 14.608 1.00 87.31 103 SER A CA 1
ATOM 831 C C . SER A 1 103 ? -5.893 9.834 14.611 1.00 87.31 103 SER A C 1
ATOM 833 O O . SER A 1 103 ? -6.501 10.130 15.636 1.00 87.31 103 SER A O 1
ATOM 835 N N . ARG A 1 104 ? -6.104 10.489 13.460 1.00 86.38 104 ARG A N 1
ATOM 836 C CA . ARG A 1 104 ? -7.090 11.573 13.328 1.00 86.38 104 ARG A CA 1
ATOM 837 C C . ARG A 1 104 ? -8.528 11.099 13.554 1.00 86.38 104 ARG A C 1
ATOM 839 O O . ARG A 1 104 ? -9.353 11.882 14.013 1.00 86.38 104 ARG A O 1
ATOM 846 N N . LYS A 1 105 ? -8.848 9.850 13.203 1.00 86.88 105 LYS A N 1
ATOM 847 C CA . LYS A 1 105 ? -10.200 9.285 13.347 1.00 86.88 105 LYS A CA 1
ATOM 848 C C . LYS A 1 105 ? -10.374 8.451 14.617 1.00 86.88 105 LYS A C 1
ATOM 850 O O . LYS A 1 105 ? -11.451 8.473 15.198 1.00 86.88 105 LYS A O 1
ATOM 855 N N . ARG A 1 106 ? -9.327 7.753 15.063 1.00 84.56 106 ARG A N 1
ATOM 856 C CA . ARG A 1 106 ? -9.271 7.006 16.328 1.00 84.56 106 ARG A CA 1
ATOM 857 C C . ARG A 1 106 ? -7.999 7.395 17.100 1.00 84.56 106 ARG A C 1
ATOM 859 O O . ARG A 1 106 ? -6.988 6.699 16.997 1.00 84.56 106 ARG A O 1
ATOM 866 N N . PRO A 1 107 ? -8.029 8.482 17.896 1.00 83.62 107 PRO A N 1
ATOM 867 C CA . PRO A 1 107 ? -6.856 8.953 18.641 1.00 83.62 107 PRO A CA 1
ATOM 868 C C . PRO A 1 107 ? -6.265 7.917 19.605 1.00 83.62 107 PRO A C 1
ATOM 870 O O . PRO A 1 107 ? -5.054 7.895 19.810 1.00 83.62 107 PRO A O 1
ATOM 873 N N . SER A 1 108 ? -7.092 7.021 20.152 1.00 83.06 108 SER A N 1
ATOM 874 C CA . SER A 1 108 ? -6.658 5.930 21.036 1.00 83.06 108 SER A CA 1
ATOM 875 C C . SER A 1 108 ? -5.643 4.991 20.376 1.00 83.06 108 SER A C 1
ATOM 877 O O . SER A 1 108 ? -4.707 4.546 21.038 1.00 83.06 108 SER A O 1
ATOM 879 N N . LEU A 1 109 ? -5.757 4.760 19.062 1.00 81.56 109 LEU A N 1
ATOM 880 C CA . LEU A 1 109 ? -4.831 3.901 18.319 1.00 81.56 109 LEU A CA 1
ATOM 881 C C . LEU A 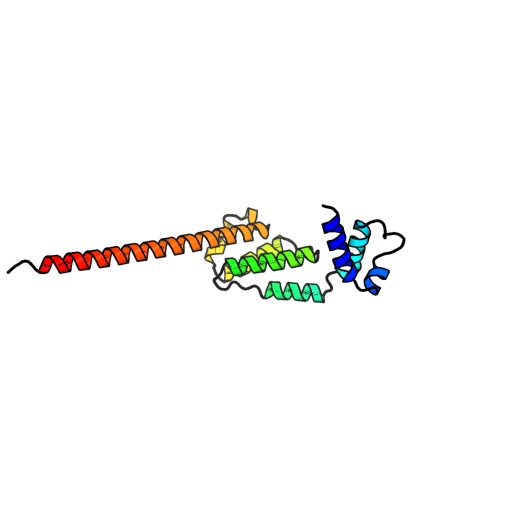1 109 ? -3.424 4.489 18.233 1.00 81.56 109 LEU A C 1
ATOM 883 O O . LEU A 1 109 ? -2.461 3.741 18.081 1.00 81.56 109 LEU A O 1
ATOM 887 N N . MET A 1 110 ? -3.274 5.810 18.368 1.00 80.50 110 MET A N 1
ATOM 888 C CA . MET A 1 110 ? -1.955 6.435 18.367 1.00 80.50 110 MET A CA 1
ATOM 889 C C . MET A 1 110 ? -1.094 5.913 19.514 1.00 80.50 110 MET A C 1
ATOM 891 O O . MET A 1 110 ? 0.074 5.614 19.290 1.00 80.50 110 MET A O 1
ATOM 895 N N . GLN A 1 111 ? -1.663 5.738 20.710 1.00 76.69 111 GLN A N 1
ATOM 896 C CA . GLN A 1 111 ? -0.896 5.216 21.839 1.00 76.69 111 GLN A CA 1
ATOM 897 C C . GLN A 1 111 ? -0.491 3.757 21.629 1.00 76.69 111 GLN A C 1
ATOM 899 O O . GLN A 1 111 ? 0.672 3.415 21.821 1.00 76.69 111 GLN A O 1
ATOM 904 N N . THR A 1 112 ? -1.404 2.924 21.127 1.00 80.06 112 THR A N 1
ATOM 905 C CA . THR A 1 112 ? -1.124 1.518 20.795 1.00 80.06 112 THR A CA 1
ATOM 906 C C . THR A 1 112 ? -0.022 1.373 19.740 1.00 80.06 112 THR A C 1
ATOM 908 O O . THR A 1 112 ? 0.813 0.468 19.820 1.00 80.06 112 THR A O 1
ATOM 911 N N . LEU A 1 113 ? 0.000 2.272 18.751 1.00 79.38 113 LEU A N 1
ATOM 912 C CA . LEU A 1 113 ? 1.030 2.308 17.715 1.00 79.38 113 LEU A CA 1
ATOM 913 C C . LEU A 1 113 ? 2.369 2.825 18.270 1.00 79.38 113 LEU A C 1
ATOM 915 O O . LEU A 1 113 ? 3.404 2.211 18.020 1.00 79.38 113 LEU A O 1
ATOM 919 N N . ILE A 1 114 ? 2.362 3.894 19.078 1.00 73.25 114 ILE A N 1
ATOM 920 C CA . ILE A 1 114 ? 3.567 4.467 19.708 1.00 73.25 114 ILE A CA 1
ATOM 921 C C . ILE A 1 114 ? 4.262 3.469 20.636 1.00 73.25 114 ILE A C 1
ATOM 923 O O . ILE A 1 114 ? 5.491 3.412 20.644 1.00 73.25 114 ILE A O 1
ATOM 927 N N . SER A 1 115 ? 3.518 2.631 21.365 1.00 74.88 115 SER A N 1
ATOM 928 C CA . SER A 1 115 ? 4.110 1.567 22.192 1.00 74.88 115 SER A CA 1
ATOM 929 C C . SER A 1 115 ? 4.982 0.585 21.394 1.00 74.88 115 SER A C 1
ATOM 931 O O . SER A 1 115 ? 5.786 -0.128 21.984 1.00 74.88 115 SER A O 1
ATOM 933 N N . ASN A 1 116 ? 4.875 0.578 20.060 1.00 69.62 116 ASN A N 1
ATOM 934 C CA . ASN A 1 116 ? 5.696 -0.210 19.144 1.00 69.62 116 ASN A CA 1
ATOM 935 C C . ASN A 1 116 ? 6.556 0.691 18.234 1.00 69.62 116 ASN A C 1
ATOM 937 O O . ASN A 1 116 ? 6.708 0.418 17.044 1.00 69.62 116 ASN A O 1
ATOM 941 N N . ALA A 1 117 ? 7.129 1.770 18.785 1.00 67.06 117 ALA A N 1
ATOM 942 C CA . ALA A 1 117 ? 7.853 2.821 18.056 1.00 67.06 117 ALA A CA 1
ATOM 943 C C . ALA A 1 117 ? 8.874 2.315 17.017 1.00 67.06 117 ALA A C 1
ATOM 945 O O . ALA A 1 117 ? 8.966 2.859 15.917 1.00 67.06 117 ALA A O 1
ATOM 946 N N . ASN A 1 118 ? 9.596 1.234 17.325 1.00 71.88 118 ASN A N 1
ATOM 947 C CA . ASN A 1 118 ? 10.595 0.640 16.427 1.00 71.88 118 ASN A CA 1
ATOM 948 C C . ASN A 1 118 ? 9.986 0.131 15.105 1.00 71.88 118 ASN A C 1
ATOM 950 O O . ASN A 1 118 ? 10.665 0.079 14.081 1.00 71.88 118 ASN A O 1
ATOM 954 N N . GLN A 1 119 ? 8.696 -0.213 15.111 1.00 71.44 119 GLN A N 1
ATOM 955 C CA . GLN A 1 119 ? 7.951 -0.705 13.952 1.00 71.44 119 GLN A CA 1
ATOM 956 C C . GLN A 1 119 ? 7.328 0.427 13.118 1.00 71.44 119 GLN A C 1
ATOM 958 O O . GLN A 1 119 ? 6.887 0.184 11.996 1.00 71.44 119 GLN A O 1
ATOM 963 N N . LEU A 1 120 ? 7.347 1.672 13.612 1.00 76.19 120 LEU A N 1
ATOM 964 C CA . LEU A 1 120 ? 6.740 2.831 12.943 1.00 76.19 120 LEU A CA 1
ATOM 965 C C . LEU A 1 120 ? 7.528 3.337 11.730 1.00 76.19 120 LEU A C 1
ATOM 967 O O . LEU A 1 120 ? 7.079 4.252 11.051 1.00 76.19 120 LEU A O 1
ATOM 971 N N . SER A 1 121 ? 8.704 2.774 11.456 1.00 79.38 121 SER A N 1
ATOM 972 C CA . SER A 1 121 ? 9.471 3.073 10.242 1.00 79.38 121 SER A CA 1
ATOM 973 C C . SER A 1 121 ? 9.068 2.197 9.051 1.00 79.38 121 SER A C 1
ATOM 975 O O . SER A 1 121 ? 9.480 2.473 7.925 1.00 79.38 121 SER A O 1
ATOM 977 N N . GLN A 1 122 ? 8.275 1.146 9.289 1.00 86.38 122 GLN A N 1
ATOM 978 C CA . GLN A 1 122 ? 7.938 0.128 8.301 1.00 86.38 122 GLN A CA 1
ATOM 979 C C . GLN A 1 122 ? 6.418 0.067 8.084 1.00 86.38 122 GLN A C 1
ATOM 981 O O . GLN A 1 122 ? 5.704 -0.495 8.921 1.00 86.38 122 GLN A O 1
ATOM 986 N N . PRO A 1 123 ? 5.902 0.540 6.930 1.00 88.44 123 PRO A N 1
ATOM 987 C CA . PRO A 1 123 ? 4.464 0.572 6.650 1.00 88.44 123 PRO A CA 1
ATOM 988 C C . PRO A 1 123 ? 3.786 -0.794 6.799 1.00 88.44 123 PRO A C 1
ATOM 990 O O . PRO A 1 123 ? 2.673 -0.890 7.309 1.00 88.44 123 PRO A O 1
ATOM 993 N N . ARG A 1 124 ? 4.485 -1.869 6.410 1.00 89.12 124 ARG A N 1
ATOM 994 C CA . ARG A 1 124 ? 3.986 -3.249 6.509 1.00 89.12 124 ARG A CA 1
ATOM 995 C C . ARG A 1 124 ? 3.758 -3.698 7.952 1.00 89.12 124 ARG A C 1
ATOM 997 O O . ARG A 1 124 ? 2.790 -4.401 8.211 1.00 89.12 124 ARG A O 1
ATOM 1004 N N . LEU A 1 125 ? 4.622 -3.292 8.885 1.00 88.62 125 LEU A N 1
ATOM 1005 C CA . LEU A 1 125 ? 4.472 -3.657 10.296 1.00 88.62 125 LEU A CA 1
ATOM 1006 C C . LEU A 1 125 ? 3.316 -2.897 10.944 1.00 88.62 125 LEU A C 1
ATOM 1008 O O . LEU A 1 125 ? 2.568 -3.474 11.727 1.00 88.62 125 LEU A O 1
ATOM 1012 N N . ILE A 1 126 ? 3.124 -1.630 10.565 1.00 89.62 126 ILE A N 1
ATOM 1013 C CA . ILE A 1 126 ? 1.956 -0.848 10.985 1.00 89.62 126 ILE A CA 1
ATOM 1014 C C . ILE A 1 126 ? 0.679 -1.522 10.485 1.00 89.62 126 ILE A C 1
ATOM 1016 O O . ILE A 1 126 ? -0.241 -1.737 11.264 1.00 89.62 126 ILE A O 1
ATOM 1020 N N . ILE A 1 127 ? 0.635 -1.905 9.207 1.00 90.56 127 ILE A N 1
ATOM 1021 C CA . ILE A 1 127 ? -0.510 -2.603 8.615 1.00 90.56 127 ILE A CA 1
ATOM 1022 C C . ILE A 1 127 ? -0.804 -3.929 9.329 1.00 90.56 127 ILE A C 1
ATOM 1024 O O . ILE A 1 127 ? -1.955 -4.171 9.686 1.00 90.56 127 ILE A O 1
ATOM 1028 N N . ALA A 1 128 ? 0.214 -4.753 9.590 1.00 89.12 128 ALA A N 1
ATOM 1029 C CA . ALA A 1 128 ? 0.047 -6.001 10.335 1.00 89.12 128 ALA A CA 1
ATOM 1030 C C . ALA A 1 128 ? -0.543 -5.741 11.728 1.00 89.12 128 ALA A C 1
ATOM 1032 O O . ALA A 1 128 ? -1.518 -6.372 12.118 1.00 89.12 128 ALA A O 1
ATOM 1033 N N . LYS A 1 129 ? -0.036 -4.722 12.431 1.00 88.25 129 LYS A N 1
ATOM 1034 C CA . LYS A 1 129 ? -0.567 -4.341 13.739 1.00 88.25 129 LYS A CA 1
ATOM 1035 C C . LYS A 1 129 ? -2.020 -3.871 13.672 1.00 88.25 129 LYS A C 1
ATOM 1037 O O . LYS A 1 129 ? -2.793 -4.151 14.582 1.00 88.25 129 LYS A O 1
ATOM 1042 N N . LEU A 1 130 ? -2.397 -3.148 12.618 1.00 88.81 130 LEU A N 1
ATOM 1043 C CA . LEU A 1 130 ? -3.784 -2.737 12.405 1.00 88.81 130 LEU A CA 1
ATOM 1044 C C . LEU A 1 130 ? -4.703 -3.936 12.146 1.00 88.81 130 LEU A C 1
ATOM 1046 O O . LEU A 1 130 ? -5.822 -3.925 12.649 1.00 88.81 130 LEU A O 1
ATOM 1050 N N . ARG A 1 131 ? -4.235 -4.967 11.430 1.00 89.81 131 ARG A N 1
ATOM 1051 C CA . ARG A 1 131 ? -4.971 -6.235 11.275 1.00 89.81 131 ARG A CA 1
ATOM 1052 C C . ARG A 1 131 ? -5.175 -6.921 12.622 1.00 89.81 131 ARG A C 1
ATOM 1054 O O . ARG A 1 131 ? -6.312 -7.206 12.964 1.00 89.81 131 ARG A O 1
ATOM 1061 N N . ASP A 1 132 ? -4.119 -7.057 13.426 1.00 87.81 132 ASP A N 1
ATOM 1062 C CA . ASP A 1 132 ? -4.222 -7.666 14.761 1.00 87.81 132 ASP A CA 1
ATOM 1063 C C . ASP A 1 132 ? -5.259 -6.947 15.643 1.00 87.81 132 ASP A C 1
ATOM 1065 O O . ASP A 1 132 ? -6.012 -7.578 16.382 1.00 87.81 132 ASP A O 1
ATOM 1069 N N . ILE A 1 133 ? -5.305 -5.611 15.568 1.00 86.00 133 ILE A N 1
ATOM 1070 C CA . ILE A 1 133 ? -6.286 -4.796 16.298 1.00 86.00 133 ILE A CA 1
ATOM 1071 C C . ILE A 1 133 ? -7.699 -5.032 15.759 1.00 86.00 133 ILE A C 1
ATOM 1073 O O . ILE A 1 133 ? -8.627 -5.167 16.548 1.00 86.00 133 ILE A O 1
ATOM 1077 N N . ALA A 1 134 ? -7.875 -5.097 14.438 1.00 86.56 134 ALA A N 1
ATOM 1078 C CA . ALA A 1 134 ? -9.174 -5.376 13.830 1.00 86.56 134 ALA A CA 1
ATOM 1079 C C . ALA A 1 134 ? -9.707 -6.760 14.225 1.00 86.56 134 ALA A C 1
ATOM 1081 O O . ALA A 1 134 ? -10.889 -6.899 14.537 1.00 86.56 134 ALA A O 1
ATOM 1082 N N . ASP A 1 135 ? -8.830 -7.763 14.241 1.00 87.06 135 ASP A N 1
ATOM 1083 C CA . ASP A 1 135 ? -9.166 -9.127 14.637 1.00 87.06 135 ASP A CA 1
ATOM 1084 C C . ASP A 1 135 ? -9.534 -9.189 16.126 1.00 87.06 135 ASP A C 1
ATOM 1086 O O . ASP A 1 135 ? -10.533 -9.810 16.489 1.00 87.06 135 ASP A O 1
ATOM 1090 N N . HIS A 1 136 ? -8.793 -8.485 16.990 1.00 85.19 136 HIS A N 1
ATOM 1091 C CA . HIS A 1 136 ? -9.129 -8.369 18.410 1.00 85.19 136 HIS A CA 1
ATOM 1092 C C . HIS A 1 136 ? -10.483 -7.673 18.635 1.00 85.19 136 HIS A C 1
ATOM 1094 O O . HIS A 1 136 ? -11.317 -8.205 19.366 1.00 85.19 136 HIS A O 1
ATOM 1100 N N . ASP A 1 137 ? -10.729 -6.526 17.986 1.00 83.50 137 ASP A N 1
ATOM 1101 C CA . ASP A 1 137 ? -12.003 -5.790 18.063 1.00 83.50 137 ASP A CA 1
ATOM 1102 C C . ASP A 1 137 ? -13.183 -6.690 17.635 1.00 83.50 137 ASP A C 1
ATOM 1104 O O . ASP A 1 137 ? -14.249 -6.674 18.254 1.00 83.50 137 ASP A O 1
ATOM 1108 N N . ALA A 1 138 ? -12.998 -7.506 16.589 1.00 82.69 138 ALA A N 1
ATOM 1109 C CA . ALA A 1 138 ? -14.018 -8.435 16.107 1.00 82.69 138 ALA A CA 1
ATOM 1110 C C . ALA A 1 138 ? -14.301 -9.563 17.112 1.00 82.69 138 ALA A C 1
ATOM 1112 O O . ALA A 1 138 ? -15.466 -9.865 17.380 1.00 82.69 138 ALA A O 1
ATOM 1113 N N . VAL A 1 139 ? -13.255 -10.160 17.696 1.00 83.50 139 VAL A N 1
ATOM 1114 C CA . VAL A 1 139 ? -13.396 -11.193 18.733 1.00 83.50 139 VAL A CA 1
ATOM 1115 C C . VAL A 1 139 ? -14.106 -10.623 19.960 1.00 83.50 139 VAL A C 1
ATOM 1117 O O . VAL A 1 139 ? -15.087 -11.206 20.425 1.00 83.50 139 VAL A O 1
ATOM 1120 N N . GLU A 1 140 ? -13.693 -9.457 20.450 1.00 81.44 140 GLU A N 1
ATOM 1121 C CA . GLU A 1 140 ? -14.324 -8.816 21.605 1.00 81.44 140 GLU A CA 1
ATOM 1122 C C . GLU A 1 140 ? -15.812 -8.519 21.350 1.00 81.44 140 GLU A C 1
ATOM 1124 O O . GLU A 1 140 ? -16.663 -8.836 22.185 1.00 81.44 140 GLU A O 1
ATOM 1129 N N . ALA A 1 141 ? -16.156 -8.017 20.159 1.00 78.25 141 ALA A N 1
ATOM 1130 C CA . ALA A 1 141 ? -17.545 -7.783 19.768 1.00 78.25 141 ALA A CA 1
ATOM 1131 C C . ALA A 1 141 ? -18.380 -9.078 19.740 1.00 78.25 141 ALA A C 1
ATOM 1133 O O . ALA A 1 141 ? -19.542 -9.074 20.159 1.00 78.25 141 ALA A O 1
ATOM 1134 N N . THR A 1 142 ? -17.807 -10.200 19.284 1.00 78.50 142 THR A N 1
ATOM 1135 C CA . THR A 1 142 ? -18.495 -11.504 19.330 1.00 78.50 142 THR A CA 1
ATOM 1136 C C . THR A 1 142 ? -18.713 -11.994 20.762 1.00 78.50 142 THR A C 1
ATOM 1138 O O . THR A 1 142 ? -19.825 -12.395 21.099 1.00 78.50 142 THR A O 1
ATOM 1141 N N . MET A 1 143 ? -17.714 -11.864 21.642 1.00 79.00 143 MET A N 1
ATOM 1142 C CA . MET A 1 143 ? -17.830 -12.271 23.048 1.00 79.00 143 MET A CA 1
ATOM 1143 C C . MET A 1 143 ? -18.859 -11.432 23.817 1.00 79.00 143 MET A C 1
ATOM 1145 O O . MET A 1 143 ? -19.615 -11.968 24.629 1.00 79.00 143 MET A O 1
ATOM 1149 N N . GLN A 1 144 ? -18.940 -10.125 23.549 1.00 71.50 144 GLN A N 1
ATOM 1150 C CA . GLN A 1 144 ? -19.968 -9.254 24.129 1.00 71.50 144 GLN A CA 1
ATOM 1151 C C . GLN A 1 144 ? -21.377 -9.624 23.639 1.00 71.50 144 GLN A C 1
ATOM 1153 O O . GLN A 1 144 ? -22.336 -9.610 24.418 1.00 71.50 144 GLN A O 1
ATOM 1158 N N . ARG A 1 145 ? -21.520 -10.007 22.365 1.00 71.25 145 ARG A N 1
ATOM 1159 C CA . ARG A 1 145 ? -22.795 -10.485 21.810 1.00 71.25 145 ARG A CA 1
ATOM 1160 C C . ARG A 1 145 ? -23.246 -11.795 22.462 1.00 71.25 145 ARG A C 1
ATOM 1162 O O . ARG A 1 145 ? -24.407 -11.919 22.836 1.00 71.25 145 ARG A O 1
ATOM 1169 N N . ASP A 1 146 ? -22.338 -12.744 22.648 1.00 70.12 146 ASP A N 1
ATOM 1170 C CA . ASP A 1 146 ? -22.665 -14.022 23.290 1.00 70.12 146 ASP A CA 1
ATOM 1171 C C . ASP A 1 146 ? -22.995 -13.841 24.778 1.00 70.12 146 ASP A C 1
ATOM 1173 O O . ASP A 1 146 ? -23.922 -14.469 25.291 1.00 70.12 146 ASP A O 1
ATOM 1177 N N . SER A 1 147 ? -22.309 -12.915 25.454 1.00 67.81 147 SER A N 1
ATOM 1178 C CA . SER A 1 147 ? -22.579 -12.563 26.854 1.00 67.81 147 SER A CA 1
ATOM 1179 C C . SER A 1 147 ? -23.956 -11.910 27.025 1.00 67.81 147 SER A C 1
ATOM 1181 O O . SER A 1 147 ? -24.723 -12.301 27.902 1.00 67.81 147 SER A O 1
ATOM 1183 N N . THR A 1 148 ? -24.327 -10.976 26.141 1.00 65.75 148 THR A N 1
ATOM 1184 C CA . THR A 1 148 ? -25.662 -10.344 26.153 1.00 65.75 148 THR A CA 1
ATOM 1185 C C . THR A 1 148 ? -26.787 -11.333 25.827 1.00 65.75 148 THR A C 1
ATOM 1187 O O . THR A 1 148 ? -27.862 -11.262 26.425 1.00 65.75 148 THR A O 1
ATOM 1190 N N . ILE A 1 149 ? -26.547 -12.306 24.940 1.00 67.81 149 ILE A N 1
ATOM 1191 C CA . ILE A 1 149 ? -27.494 -13.401 24.675 1.00 67.81 149 ILE A CA 1
ATOM 1192 C C . ILE A 1 149 ? -27.622 -14.319 25.901 1.00 67.81 149 ILE A C 1
ATOM 1194 O O . ILE A 1 149 ? -28.739 -14.682 26.278 1.00 67.81 149 ILE A O 1
ATOM 1198 N N . ALA A 1 150 ? -26.515 -14.674 26.558 1.00 61.28 150 ALA A N 1
ATOM 1199 C CA . ALA A 1 150 ? -26.525 -15.520 27.751 1.00 61.28 150 ALA A CA 1
ATOM 1200 C C . ALA A 1 150 ? -27.246 -14.858 28.941 1.00 61.28 150 ALA A C 1
ATOM 1202 O O . ALA A 1 150 ? -28.044 -15.511 29.624 1.00 61.28 150 ALA A O 1
ATOM 1203 N N . GLU A 1 151 ? -27.038 -13.557 29.161 1.00 59.94 151 GLU A N 1
ATOM 1204 C CA . GLU A 1 151 ? -27.747 -12.783 30.187 1.00 59.94 151 GLU A CA 1
ATOM 1205 C C . GLU A 1 151 ? -29.244 -12.644 29.877 1.00 59.94 151 GLU A C 1
ATOM 1207 O O . GLU A 1 151 ? -30.076 -12.861 30.763 1.00 59.94 151 GLU A O 1
ATOM 1212 N N . GLY A 1 152 ? -29.604 -12.366 28.618 1.00 59.62 152 GLY A N 1
ATOM 1213 C CA . GLY A 1 152 ? -30.999 -12.295 28.165 1.00 59.62 152 GLY A CA 1
ATOM 1214 C C . GLY A 1 152 ? -31.742 -13.633 28.281 1.00 59.62 152 GLY A C 1
ATOM 1215 O O . GLY A 1 152 ? -32.915 -13.681 28.652 1.00 59.62 152 GLY A O 1
ATOM 1216 N N . THR A 1 153 ? -31.047 -14.745 28.032 1.00 61.12 153 THR A N 1
ATOM 1217 C CA . THR A 1 153 ? -31.612 -16.096 28.179 1.00 61.12 153 THR A CA 1
ATOM 1218 C C . THR A 1 153 ? -31.780 -16.471 29.656 1.00 61.12 153 THR A C 1
ATOM 1220 O O . THR A 1 153 ? -32.799 -17.048 30.039 1.00 61.12 153 THR A O 1
ATOM 1223 N N . SER A 1 154 ? -30.827 -16.081 30.509 1.00 59.78 154 SER A N 1
ATOM 1224 C CA . SER A 1 154 ? -30.891 -16.310 31.960 1.00 59.78 154 SER A CA 1
ATOM 1225 C C . SER A 1 154 ? -32.020 -15.517 32.626 1.00 59.78 154 SER A C 1
ATOM 1227 O O . SER A 1 154 ? -32.713 -16.040 33.501 1.00 59.78 154 SER A O 1
ATOM 1229 N N . THR A 1 155 ? -32.268 -14.282 32.178 1.00 60.09 155 THR A N 1
ATOM 1230 C CA . THR A 1 155 ? -33.397 -13.470 32.665 1.00 60.09 155 THR A CA 1
ATOM 1231 C C . THR A 1 155 ? -34.745 -14.020 32.198 1.00 60.09 155 THR A C 1
ATOM 1233 O O . THR A 1 155 ? -35.659 -14.130 33.014 1.00 60.09 155 THR A O 1
ATOM 1236 N N . ALA A 1 156 ? -34.869 -14.462 30.942 1.00 59.28 156 ALA A N 1
ATOM 1237 C CA . ALA A 1 156 ? -36.102 -15.079 30.443 1.00 59.28 156 ALA A CA 1
ATOM 1238 C C . ALA A 1 156 ? -36.479 -16.371 31.198 1.00 59.28 156 ALA A C 1
ATOM 1240 O O . ALA A 1 156 ? -37.655 -16.594 31.501 1.00 59.28 156 ALA A O 1
ATOM 1241 N N . LEU A 1 157 ? -35.493 -17.207 31.544 1.00 59.53 157 LEU A N 1
ATOM 1242 C CA . LEU A 1 157 ? -35.719 -18.447 32.293 1.00 59.53 157 LEU A CA 1
ATOM 1243 C C . LEU A 1 157 ? -36.128 -18.173 33.752 1.00 59.53 157 LEU A C 1
ATOM 1245 O O . LEU A 1 157 ? -37.038 -18.819 34.273 1.00 59.53 157 LEU A O 1
ATOM 1249 N N . ALA A 1 158 ? -35.515 -17.174 34.398 1.00 58.72 158 ALA A N 1
ATOM 1250 C CA . ALA A 1 158 ? -35.858 -16.770 35.762 1.00 58.72 158 ALA A CA 1
ATOM 1251 C C . ALA A 1 158 ? -37.287 -16.205 35.870 1.00 58.72 158 ALA A C 1
ATOM 1253 O O . ALA A 1 158 ? -37.991 -16.487 36.844 1.00 58.72 158 ALA A O 1
ATOM 1254 N N . THR A 1 159 ? -37.753 -15.460 34.860 1.00 58.44 159 THR A N 1
ATOM 1255 C CA . THR A 1 159 ? -39.136 -14.953 34.803 1.00 58.44 159 THR A CA 1
ATOM 1256 C C . THR A 1 159 ? -40.158 -16.079 34.612 1.00 58.44 159 THR A C 1
ATOM 1258 O O . THR A 1 159 ? -41.210 -16.067 35.248 1.00 58.44 159 THR A O 1
ATOM 1261 N N . GLN A 1 160 ? -39.852 -17.099 33.802 1.00 57.50 160 GLN A N 1
ATOM 1262 C CA . GLN A 1 160 ? -40.738 -18.264 33.652 1.00 57.50 160 GLN A CA 1
ATOM 1263 C C . GLN A 1 160 ? -40.794 -19.126 34.922 1.00 57.50 160 GLN A C 1
ATOM 1265 O O . GLN A 1 160 ? -41.873 -19.572 35.312 1.00 57.50 160 GLN A O 1
ATOM 1270 N N . ALA A 1 161 ? -39.663 -19.309 35.610 1.00 57.00 161 ALA A N 1
ATOM 1271 C CA . ALA A 1 161 ? -39.612 -20.052 36.870 1.00 57.00 161 ALA A CA 1
ATOM 1272 C C . ALA A 1 161 ? -40.393 -19.357 38.004 1.00 57.00 161 ALA A C 1
ATOM 1274 O O . ALA A 1 161 ? -41.038 -20.018 38.816 1.00 57.00 161 ALA A O 1
ATOM 1275 N N . SER A 1 162 ? -40.384 -18.021 38.044 1.00 57.44 162 SER A N 1
ATOM 1276 C CA . SER A 1 162 ? -41.151 -17.246 39.030 1.00 57.44 162 SER A CA 1
ATOM 1277 C C . SER A 1 162 ? -42.649 -17.171 38.703 1.00 57.44 162 SER A C 1
ATOM 1279 O O . SER A 1 162 ? -43.465 -17.197 39.625 1.00 57.44 162 SER A O 1
ATOM 1281 N N . ALA A 1 163 ? -43.033 -17.184 37.421 1.00 56.44 163 ALA A N 1
ATOM 1282 C CA . ALA A 1 163 ? -44.435 -17.273 37.004 1.00 56.44 163 ALA A CA 1
ATOM 1283 C C . ALA A 1 163 ? -45.075 -18.635 37.339 1.00 56.44 163 ALA A C 1
ATOM 1285 O O . ALA A 1 163 ? -46.236 -18.684 37.742 1.00 56.44 163 ALA A O 1
ATOM 1286 N N . PHE A 1 164 ? -44.319 -19.735 37.243 1.00 53.97 164 PHE A N 1
ATOM 1287 C CA . PHE A 1 164 ? -44.817 -21.074 37.585 1.00 53.97 164 PHE A CA 1
ATOM 1288 C C . PHE A 1 164 ? -45.011 -21.298 39.095 1.00 53.97 164 PHE A C 1
ATOM 1290 O O . PHE A 1 164 ? -45.884 -22.067 39.490 1.00 53.97 164 PHE A O 1
ATOM 1297 N N . ASN A 1 165 ? -44.255 -20.604 39.953 1.00 54.56 165 ASN A N 1
ATOM 1298 C CA . ASN A 1 165 ? -44.335 -20.785 41.409 1.00 54.56 165 ASN A CA 1
ATOM 1299 C C . ASN A 1 165 ? -45.479 -20.002 42.088 1.00 54.56 165 ASN A C 1
ATOM 1301 O O . ASN A 1 165 ? -45.779 -20.255 43.251 1.00 54.56 165 ASN A O 1
ATOM 1305 N N . SER A 1 166 ? -46.138 -19.069 41.388 1.00 54.97 166 SER A N 1
ATOM 1306 C CA . SER A 1 166 ? -47.266 -18.285 41.932 1.00 54.97 166 SER A CA 1
ATOM 1307 C C . SER A 1 166 ? -48.637 -18.973 41.816 1.00 54.97 166 SER A C 1
ATOM 1309 O O . SER A 1 166 ? -49.632 -18.424 42.277 1.00 54.97 166 SER A O 1
ATOM 1311 N N . GLY A 1 167 ? -48.715 -20.167 41.218 1.00 48.53 167 GLY A N 1
ATOM 1312 C CA . GLY A 1 167 ? -49.986 -20.842 40.921 1.00 48.53 167 GLY A CA 1
ATOM 1313 C C . GLY A 1 167 ? -50.502 -21.853 41.954 1.00 48.53 167 GLY A C 1
ATOM 1314 O O . GLY A 1 167 ? -51.556 -22.426 41.716 1.00 48.53 167 GLY A O 1
ATOM 1315 N N . ASN A 1 168 ? -49.798 -22.103 43.066 1.00 47.88 168 ASN A N 1
ATOM 1316 C CA . ASN A 1 168 ? -50.041 -23.302 43.891 1.00 47.88 168 ASN A CA 1
ATOM 1317 C C . ASN A 1 168 ? -50.471 -23.062 45.351 1.00 47.88 168 ASN A C 1
ATOM 1319 O O . ASN A 1 168 ? -50.282 -23.938 46.188 1.00 47.88 168 ASN A O 1
ATOM 1323 N N . ASN A 1 169 ? -51.079 -21.913 45.657 1.00 46.75 169 ASN A N 1
ATOM 1324 C CA . ASN A 1 169 ? -51.702 -21.669 46.964 1.00 46.75 169 ASN A CA 1
ATOM 1325 C C . ASN A 1 169 ? -53.186 -21.301 46.807 1.00 46.75 169 ASN A C 1
ATOM 1327 O O . ASN A 1 169 ? -53.528 -20.119 46.846 1.00 46.75 169 ASN A O 1
ATOM 1331 N N . GLN A 1 170 ? -54.050 -22.307 46.658 1.00 40.09 170 GLN A N 1
ATOM 1332 C CA . GLN A 1 170 ? -55.467 -22.255 47.041 1.00 40.09 170 GLN A CA 1
ATOM 1333 C C . GLN A 1 170 ? -55.916 -23.617 47.561 1.00 40.09 170 GLN A C 1
ATOM 1335 O O . GLN A 1 170 ? -55.546 -24.632 46.931 1.00 40.09 170 GLN A O 1
#

Sequence (170 aa):
GGYKYVRAATILGQHIKDHIYNHVITDENENDAFAIWKELKGEYASSSVLAIYHVWRKWEDIQYKEDINSYVTKLEETLAEFAAMGLDIPPTILSCTIIARISRKRPSLMQTLISNANQLSQPRLIIAKLRDIADHDAVEATMQRDSTIAEGTSTALATQASAFNSGNNQ

Radius of gyration: 28.07 Å; chains: 1; bounding box: 76×39×80 Å

pLDDT: mean 78.92, std 11.7, range [40.09, 94.0]

Foldseek 3Di:
DPVVVVVVVVVVVVPDDPVLVPQLDDPVCVVPPVSSVVSSCVPPLQCPPVNVVVLVVLVVPQADDPQLVVSLVSLVVSVVSCVSSVPPDQLLVSLVVVLVRVCVVVVVVNVVVVVVVVCSRHNVSVSVVSVVVNVVVVVVVVVVVVVVVVVVVVVVVVVVVVVVVVPPDD

Secondary structure (DSSP, 8-state):
-HHHHHHHHHHHHHTS-HHHHHHH--TTTTT-HHHHHHHHHHHHSS--HHHHHHHHHHHHH----S-HHHHHHHHHHHHHHHHHTT----HHHHHHHHHHHHHHH-THHHHHHHTTGGGTT-HHHHHHHHHHHHHHHHHHHHHHHHHHHHHHHHHHHHHHHHHHHTT---

InterPro domains:
  IPR061502 Copia/RE1/RE2-like, N-terminal domain [PF14223] (8-129)

Organism: Puccinia triticina (isolate 1-1 / race 1 (BBBD)) (NCBI:txid630390)